Protein AF-A0A3M9ZLR9-F1 (afdb_monomer_lite)

Sequence (100 aa):
MGPSVVAGRRGIVCETRGREVCLDPPGRVGARLAFVSHAHADHLPASGTSAVSSEETRALAGARDVAIHGADGGGLEMVDAGHILGSRGLLFDDIFYTGD

Structure (mmCIF, N/CA/C/O backbone):
data_AF-A0A3M9ZLR9-F1
#
_entry.id   AF-A0A3M9ZLR9-F1
#
loop_
_atom_site.group_PDB
_atom_site.id
_atom_site.type_symbol
_atom_site.label_atom_id
_atom_site.label_alt_id
_atom_site.label_comp_id
_atom_site.label_asym_id
_atom_site.label_entity_id
_atom_site.label_seq_id
_atom_site.pdbx_PDB_ins_code
_atom_site.Cartn_x
_atom_site.Cartn_y
_atom_site.Cartn_z
_atom_site.occupancy
_atom_site.B_iso_or_equiv
_atom_site.auth_seq_id
_atom_site.auth_comp_id
_atom_site.auth_asym_id
_atom_site.auth_atom_id
_atom_site.pdbx_P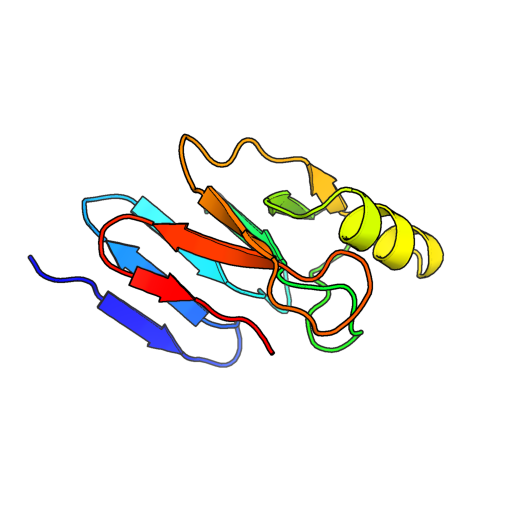DB_model_num
ATOM 1 N N . MET A 1 1 ? -13.283 4.342 21.793 1.00 62.69 1 MET A N 1
ATOM 2 C CA . MET A 1 1 ? -13.258 5.326 20.689 1.00 62.69 1 MET A CA 1
ATOM 3 C C . MET A 1 1 ? -13.503 4.569 19.399 1.00 62.69 1 MET A C 1
ATOM 5 O O . MET A 1 1 ? -12.980 3.468 19.280 1.00 62.69 1 MET A O 1
ATOM 9 N N . GLY A 1 2 ? -14.344 5.099 18.509 1.00 75.44 2 GLY A N 1
ATOM 10 C CA . GLY A 1 2 ? -14.515 4.540 17.164 1.00 75.44 2 GLY A CA 1
ATOM 11 C C . GLY A 1 2 ? -13.325 4.885 16.261 1.00 75.44 2 GLY A C 1
ATOM 12 O O . GLY A 1 2 ? -12.468 5.667 16.680 1.00 75.44 2 GLY A O 1
ATOM 13 N N . PRO A 1 3 ? -13.260 4.309 15.053 1.00 84.06 3 PRO A N 1
ATOM 14 C CA . PRO A 1 3 ? -12.212 4.636 14.099 1.00 84.06 3 PRO A CA 1
ATOM 15 C C . PRO A 1 3 ? -12.300 6.098 13.650 1.00 84.06 3 PRO A C 1
ATOM 17 O O . PRO A 1 3 ? -13.391 6.664 13.554 1.00 84.06 3 PRO A O 1
ATOM 20 N N . SER A 1 4 ? -11.147 6.702 13.367 1.00 87.94 4 SER A N 1
ATOM 21 C CA . SER A 1 4 ? -11.052 8.025 12.754 1.00 87.94 4 SER A CA 1
ATOM 22 C C . SER A 1 4 ? -10.410 7.908 11.374 1.00 87.94 4 SER A C 1
ATOM 24 O O . SER A 1 4 ? -9.413 7.209 11.200 1.00 87.94 4 SER A O 1
ATOM 26 N N . VAL A 1 5 ? -11.011 8.559 10.378 1.00 87.44 5 VAL A N 1
ATOM 27 C CA . VAL A 1 5 ? -10.530 8.549 8.993 1.00 87.44 5 VAL A CA 1
ATOM 28 C C . VAL A 1 5 ? -10.364 9.988 8.536 1.00 87.44 5 VAL A C 1
ATOM 30 O O . VAL A 1 5 ? -11.311 10.774 8.584 1.00 87.44 5 VAL A O 1
ATOM 33 N N . VAL A 1 6 ? -9.161 10.330 8.084 1.00 86.62 6 VAL A N 1
ATOM 34 C CA . VAL A 1 6 ? -8.840 11.647 7.532 1.00 86.62 6 VAL A CA 1
ATOM 35 C C . VAL A 1 6 ? -8.349 11.464 6.103 1.00 86.62 6 VAL A C 1
ATOM 37 O O . VAL A 1 6 ? -7.278 10.908 5.869 1.00 86.62 6 VAL A O 1
ATOM 40 N N . ALA A 1 7 ? -9.130 11.956 5.143 1.00 81.12 7 ALA A N 1
ATOM 41 C CA . ALA A 1 7 ? -8.730 12.045 3.745 1.00 81.12 7 ALA A CA 1
ATOM 42 C C . ALA A 1 7 ? -8.174 13.445 3.450 1.00 81.12 7 ALA A C 1
ATOM 44 O O . ALA A 1 7 ? -8.767 14.459 3.826 1.00 81.12 7 ALA A O 1
ATOM 45 N N . GLY A 1 8 ? -7.033 13.520 2.769 1.00 68.69 8 GLY A N 1
ATOM 46 C CA . GLY A 1 8 ? -6.443 14.793 2.370 1.00 68.69 8 GLY A CA 1
ATOM 47 C C . GLY A 1 8 ? -5.415 14.636 1.258 1.00 68.69 8 GLY A C 1
ATOM 48 O O . GLY A 1 8 ? -5.219 13.561 0.708 1.00 68.69 8 GLY A O 1
ATOM 49 N N . ARG A 1 9 ? -4.680 15.711 0.951 1.00 62.03 9 ARG A N 1
ATOM 50 C CA . ARG A 1 9 ? -3.650 15.708 -0.113 1.00 62.03 9 ARG A CA 1
ATOM 51 C C . ARG A 1 9 ? -2.478 14.739 0.126 1.00 62.03 9 ARG A C 1
ATOM 53 O O . ARG A 1 9 ? -1.577 14.676 -0.697 1.00 62.03 9 ARG A O 1
ATOM 60 N N . ARG A 1 10 ? -2.444 14.052 1.273 1.00 60.53 10 ARG A N 1
ATOM 61 C CA . ARG A 1 10 ? -1.406 13.085 1.664 1.00 60.53 10 ARG A CA 1
ATOM 62 C C . ARG A 1 10 ? -1.940 11.646 1.704 1.00 60.53 10 ARG A C 1
ATOM 64 O O . ARG A 1 10 ? -1.354 10.825 2.401 1.00 60.53 10 ARG A O 1
ATOM 71 N N . GLY A 1 11 ? -3.029 11.362 0.988 1.00 76.94 11 GLY A N 1
ATOM 72 C CA . GLY A 1 11 ? -3.705 10.064 1.004 1.00 76.94 11 GLY A CA 1
ATOM 73 C C . GLY A 1 11 ? -4.762 9.975 2.105 1.00 76.94 11 GLY A C 1
ATOM 74 O O . GLY A 1 11 ? -5.243 11.001 2.610 1.00 76.94 11 GLY A O 1
ATOM 75 N N . ILE A 1 12 ? -5.121 8.745 2.469 1.00 89.81 12 ILE A N 1
ATOM 76 C CA . ILE A 1 12 ? -6.079 8.453 3.539 1.00 89.81 12 ILE A CA 1
ATOM 77 C C . ILE A 1 12 ? -5.297 7.958 4.756 1.00 89.81 12 ILE A C 1
ATOM 79 O O . ILE A 1 12 ? -4.513 7.016 4.666 1.00 89.81 12 ILE A O 1
ATOM 83 N N . VAL A 1 13 ? -5.505 8.589 5.909 1.00 91.12 13 VAL A N 1
ATOM 84 C CA . VAL A 1 13 ? -4.977 8.102 7.189 1.00 91.12 13 VAL A CA 1
ATOM 85 C C . VAL A 1 13 ? -6.135 7.563 8.007 1.00 91.12 13 VAL A C 1
ATOM 87 O O . VAL A 1 13 ? -7.122 8.267 8.230 1.00 91.12 13 VAL A O 1
ATOM 90 N N . CYS A 1 14 ? -6.006 6.315 8.441 1.00 90.62 14 CYS A N 1
ATOM 91 C CA . CYS A 1 14 ? -6.981 5.653 9.287 1.00 90.62 14 CYS A CA 1
ATOM 92 C C . CYS A 1 14 ? -6.360 5.331 10.645 1.00 90.62 14 CYS A C 1
ATOM 94 O O . CYS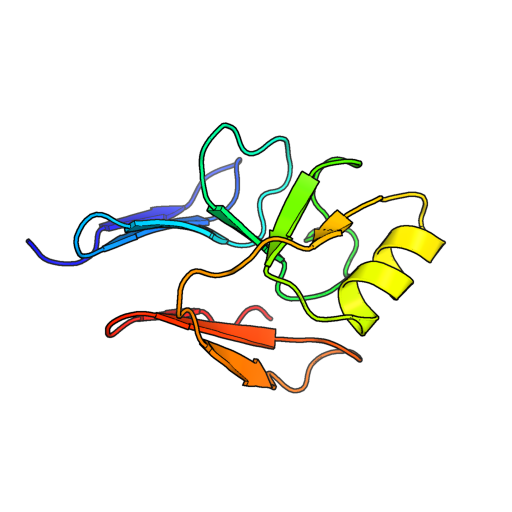 A 1 14 ? -5.324 4.670 10.717 1.00 90.62 14 CYS A O 1
ATOM 96 N N . GLU A 1 15 ? -7.020 5.762 11.717 1.00 90.00 15 GLU A N 1
ATOM 97 C CA . GLU A 1 15 ? -6.649 5.439 13.091 1.00 90.00 15 GLU A CA 1
ATOM 98 C C . GLU A 1 15 ? -7.743 4.595 13.752 1.00 90.00 15 GLU A C 1
ATOM 100 O O . GLU A 1 15 ? -8.911 4.987 13.795 1.00 90.00 15 GLU A O 1
ATOM 105 N N . THR A 1 16 ? -7.378 3.430 14.283 1.00 87.94 16 THR A N 1
ATOM 106 C CA . THR A 1 16 ? -8.296 2.524 14.987 1.00 87.94 16 THR A CA 1
ATOM 107 C C . THR A 1 16 ? -7.555 1.725 16.045 1.00 87.94 16 THR A C 1
ATOM 109 O O . THR A 1 16 ? -6.450 1.252 15.807 1.00 87.94 16 THR A O 1
ATOM 112 N N . ARG A 1 17 ? -8.146 1.596 17.242 1.00 85.50 17 ARG A N 1
ATOM 113 C CA . ARG A 1 17 ? -7.623 0.780 18.361 1.00 85.50 17 ARG A CA 1
ATOM 114 C C . ARG A 1 17 ? -6.109 0.956 18.625 1.00 85.50 17 ARG A C 1
ATOM 116 O O . ARG A 1 17 ? -5.423 0.004 18.984 1.00 85.50 17 ARG A O 1
ATOM 123 N N . GLY A 1 18 ? -5.596 2.181 18.468 1.00 83.06 18 GLY A N 1
ATOM 124 C CA . GLY A 1 18 ? -4.180 2.526 18.673 1.00 83.06 18 GLY A CA 1
ATOM 125 C C . GLY A 1 18 ? -3.247 2.217 17.494 1.00 83.06 18 GLY A C 1
ATOM 126 O O . GLY A 1 18 ? -2.032 2.326 17.640 1.00 83.06 18 GLY A O 1
ATOM 127 N N . ARG A 1 19 ? -3.790 1.831 16.336 1.00 85.88 19 ARG A N 1
ATOM 128 C CA . ARG A 1 19 ? -3.070 1.629 15.073 1.00 85.88 19 ARG A CA 1
ATOM 129 C C . ARG A 1 19 ? -3.339 2.802 14.145 1.00 85.88 19 ARG A C 1
ATOM 131 O O . ARG A 1 19 ? -4.490 3.194 13.984 1.00 85.88 19 ARG A O 1
ATOM 138 N N . GLU A 1 20 ? -2.291 3.312 13.512 1.00 89.06 20 GLU A N 1
ATOM 139 C CA . GLU A 1 20 ? -2.367 4.362 12.494 1.00 89.06 20 GLU A CA 1
ATOM 140 C C . GLU A 1 20 ? -1.806 3.804 11.179 1.00 89.06 20 GLU A C 1
ATOM 142 O O . GLU A 1 20 ? -0.631 3.429 11.109 1.00 89.06 20 GLU A O 1
ATOM 147 N N . VAL A 1 21 ? -2.654 3.725 10.151 1.00 91.06 21 VAL A N 1
ATOM 148 C CA . VAL A 1 21 ? -2.307 3.193 8.825 1.00 91.06 21 VAL A CA 1
ATOM 149 C C . VAL A 1 21 ? -2.498 4.283 7.773 1.00 91.06 21 VAL A C 1
ATOM 151 O O . VAL A 1 21 ? -3.558 4.907 7.691 1.00 91.06 21 VAL A O 1
ATOM 154 N N . CYS A 1 22 ? -1.470 4.511 6.959 1.00 92.50 22 CYS A N 1
ATOM 155 C CA . CYS A 1 22 ? -1.535 5.356 5.771 1.00 92.50 22 CYS A CA 1
ATOM 156 C C . CYS A 1 22 ? -1.870 4.498 4.550 1.00 92.50 22 CYS A C 1
ATOM 158 O O . CYS A 1 22 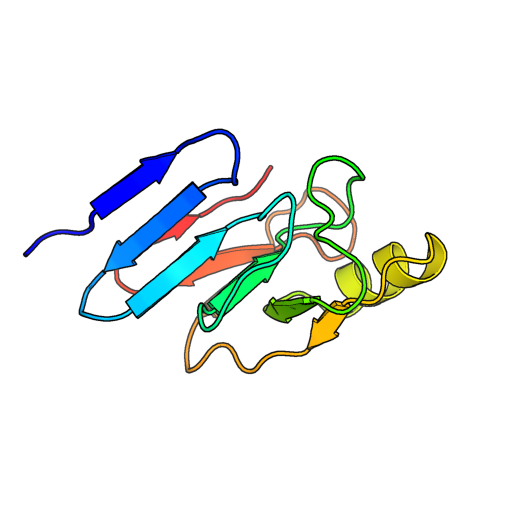? -1.063 3.660 4.154 1.00 92.50 22 CYS A O 1
ATOM 160 N N . LEU A 1 23 ? -3.042 4.724 3.967 1.00 92.56 23 LEU A N 1
ATOM 161 C CA . LEU A 1 23 ? -3.576 4.004 2.815 1.00 92.56 23 LEU A CA 1
ATOM 162 C C . LEU A 1 23 ? -3.278 4.818 1.546 1.00 92.56 23 LEU A C 1
ATOM 164 O O . LEU A 1 23 ? -3.664 5.990 1.468 1.00 92.56 23 LEU A O 1
ATOM 168 N N . ASP A 1 24 ? -2.551 4.208 0.608 1.00 91.62 24 ASP A N 1
ATOM 169 C CA . ASP A 1 24 ? -2.065 4.799 -0.649 1.00 91.62 24 ASP A CA 1
ATOM 170 C C . ASP A 1 24 ? -1.461 6.206 -0.484 1.00 91.62 24 ASP A C 1
ATOM 172 O O . ASP A 1 24 ? -1.949 7.204 -1.024 1.00 91.62 24 ASP A O 1
ATOM 176 N N . PRO A 1 25 ? -0.394 6.331 0.326 1.00 87.75 25 PRO A N 1
ATOM 177 C CA . PRO A 1 25 ? 0.223 7.617 0.589 1.00 87.75 25 PRO A CA 1
ATOM 178 C C . PRO A 1 25 ? 0.984 8.110 -0.656 1.00 87.75 25 PRO A C 1
ATOM 180 O O . PRO A 1 25 ? 1.941 7.462 -1.077 1.00 87.75 25 PRO A O 1
ATOM 183 N N . PRO A 1 26 ? 0.701 9.319 -1.177 1.00 77.88 26 PRO A N 1
ATOM 184 C CA . PRO A 1 26 ? 1.362 9.880 -2.359 1.00 77.88 26 PRO A CA 1
ATOM 185 C C . PRO A 1 26 ? 2.794 10.378 -2.072 1.00 77.88 26 PRO A C 1
ATOM 187 O O . PRO A 1 26 ? 3.386 11.112 -2.860 1.00 77.88 26 PRO A O 1
ATOM 190 N N . GLY A 1 27 ? 3.354 10.080 -0.895 1.00 76.50 27 GLY A N 1
ATOM 191 C CA . GLY A 1 27 ? 4.622 10.643 -0.445 1.00 76.50 27 GLY A CA 1
ATOM 192 C C . GLY A 1 27 ? 5.196 9.946 0.783 1.00 76.50 27 GLY A C 1
ATOM 193 O O . GLY A 1 27 ? 4.719 8.899 1.209 1.00 76.50 27 GLY A O 1
ATOM 194 N N . ARG A 1 28 ? 6.253 10.537 1.356 1.00 71.38 28 ARG A N 1
ATOM 195 C CA . ARG A 1 28 ? 6.966 9.956 2.500 1.00 71.38 28 ARG A CA 1
ATOM 196 C C . ARG A 1 28 ? 6.044 9.797 3.702 1.00 71.38 28 ARG A C 1
ATOM 198 O O . ARG A 1 28 ? 5.562 10.775 4.276 1.00 71.38 28 ARG A O 1
ATOM 205 N N . VAL A 1 29 ? 5.897 8.551 4.113 1.00 73.50 29 VAL A N 1
ATOM 206 C CA . VAL A 1 29 ? 5.260 8.166 5.361 1.00 73.50 29 VAL A CA 1
ATOM 207 C C . VAL A 1 29 ? 6.351 8.154 6.426 1.00 73.50 29 VAL A C 1
ATOM 209 O O . VAL A 1 29 ? 7.425 7.610 6.194 1.00 73.50 29 VAL A O 1
ATOM 212 N N . GLY A 1 30 ? 6.137 8.857 7.541 1.00 74.19 30 GLY A N 1
ATOM 213 C CA . GLY A 1 30 ? 7.095 8.901 8.653 1.00 74.19 30 GLY A CA 1
ATOM 214 C C . GLY A 1 30 ? 7.171 7.558 9.387 1.00 74.19 30 GLY A C 1
ATOM 215 O O . GLY A 1 30 ? 7.256 6.505 8.778 1.00 74.19 30 GLY A O 1
ATOM 216 N N . ALA A 1 31 ? 7.062 7.568 10.714 1.00 67.44 31 ALA A N 1
ATOM 217 C CA . ALA A 1 31 ? 7.023 6.335 11.511 1.00 67.44 31 ALA A CA 1
ATOM 218 C C . ALA A 1 31 ? 5.685 5.558 11.425 1.00 67.44 31 ALA A C 1
ATOM 220 O O . ALA A 1 31 ? 5.423 4.706 12.268 1.00 67.44 31 ALA A O 1
ATOM 221 N N . ARG A 1 32 ? 4.815 5.875 10.455 1.00 81.50 32 ARG A N 1
ATOM 222 C CA . ARG A 1 32 ? 3.491 5.247 10.314 1.00 81.50 32 ARG A CA 1
ATOM 223 C C . ARG A 1 32 ? 3.576 4.042 9.391 1.00 81.50 32 ARG A C 1
ATOM 225 O O . ARG A 1 32 ? 4.389 4.028 8.468 1.00 81.50 32 ARG A O 1
ATOM 232 N N . LEU A 1 33 ? 2.692 3.074 9.603 1.00 89.00 33 LEU A N 1
ATOM 233 C CA . LEU A 1 33 ? 2.575 1.925 8.718 1.00 89.00 33 LEU A CA 1
ATOM 234 C C . LEU A 1 33 ? 1.921 2.357 7.404 1.00 89.00 33 LEU A C 1
ATOM 236 O O . LEU A 1 33 ? 0.817 2.898 7.406 1.00 89.00 33 LEU A O 1
ATOM 240 N N . ALA A 1 34 ? 2.609 2.137 6.289 1.00 92.75 34 ALA A N 1
ATOM 241 C CA . ALA A 1 34 ? 2.083 2.411 4.960 1.00 92.75 34 ALA A CA 1
ATOM 242 C C . ALA A 1 34 ? 1.479 1.143 4.354 1.00 92.75 34 ALA A C 1
ATOM 244 O O . ALA A 1 34 ? 2.032 0.053 4.510 1.00 92.75 34 ALA A O 1
ATOM 245 N N . PHE A 1 35 ? 0.389 1.302 3.617 1.00 94.56 35 PHE A N 1
ATOM 246 C CA . PHE A 1 35 ? -0.191 0.278 2.765 1.00 94.56 35 PHE A CA 1
ATOM 247 C C . PHE A 1 35 ? -0.305 0.818 1.341 1.00 94.56 35 PHE A C 1
ATOM 249 O O . PHE A 1 35 ? -0.751 1.950 1.158 1.00 94.56 35 PHE A O 1
ATOM 256 N N . VAL A 1 36 ? 0.113 0.012 0.364 1.00 94.62 36 VAL A N 1
ATOM 257 C CA . VAL A 1 36 ? -0.043 0.305 -1.066 1.00 94.62 36 VAL A CA 1
ATOM 258 C C . VAL A 1 36 ? -0.925 -0.777 -1.671 1.00 94.62 36 VAL A C 1
ATOM 260 O O . VAL A 1 36 ? -0.519 -1.943 -1.737 1.00 94.62 36 VAL A O 1
ATOM 263 N N . SER A 1 37 ? -2.121 -0.386 -2.100 1.00 94.56 37 SER A N 1
ATOM 264 C CA . SER A 1 37 ? -3.144 -1.287 -2.624 1.00 94.56 37 SER A CA 1
ATOM 265 C C . SER A 1 37 ? -2.723 -1.905 -3.957 1.00 94.56 37 SER A C 1
ATOM 267 O O . SER A 1 37 ? -2.807 -3.122 -4.131 1.00 94.56 37 SER A O 1
ATOM 269 N N . HIS A 1 38 ? -2.204 -1.093 -4.883 1.00 93.88 38 HIS A N 1
ATOM 270 C CA . HIS A 1 38 ? -1.814 -1.528 -6.221 1.00 93.88 38 HIS A CA 1
ATOM 271 C C . HIS A 1 38 ? -0.804 -0.574 -6.891 1.00 93.88 38 HIS A C 1
ATOM 273 O O . HIS A 1 38 ? -0.487 0.500 -6.390 1.00 93.88 38 HIS A O 1
ATOM 279 N N . ALA A 1 39 ? -0.253 -0.992 -8.034 1.00 90.81 39 ALA A N 1
ATOM 280 C CA . ALA A 1 39 ? 0.846 -0.316 -8.734 1.00 90.81 39 ALA A CA 1
ATOM 281 C C . ALA A 1 39 ? 0.417 0.669 -9.847 1.00 90.81 39 ALA A C 1
ATOM 283 O O . ALA A 1 39 ? 1.099 0.771 -10.875 1.00 90.81 39 ALA A O 1
ATOM 284 N N . HIS A 1 40 ? -0.689 1.399 -9.676 1.00 87.44 40 HIS A N 1
ATOM 285 C CA . HIS A 1 40 ? -0.974 2.562 -10.524 1.00 87.44 40 HIS A CA 1
ATOM 286 C C . HIS A 1 40 ? -0.158 3.783 -10.093 1.00 87.44 40 HIS A C 1
ATOM 288 O O . HIS A 1 40 ? 0.160 3.952 -8.920 1.00 87.44 40 HIS A O 1
ATOM 294 N N . ALA A 1 41 ? 0.225 4.628 -11.057 1.00 79.06 41 ALA A N 1
ATOM 295 C CA . ALA A 1 41 ? 1.185 5.714 -10.835 1.00 79.06 41 ALA A CA 1
ATOM 296 C C . ALA A 1 41 ? 0.705 6.765 -9.819 1.00 79.06 41 ALA A C 1
ATOM 298 O O . ALA A 1 41 ? 1.525 7.380 -9.145 1.00 79.06 41 ALA A O 1
ATOM 299 N N . ASP A 1 42 ? -0.604 6.953 -9.701 1.00 76.88 42 ASP A N 1
ATOM 300 C CA . ASP A 1 42 ? -1.274 7.828 -8.741 1.00 76.88 42 ASP A CA 1
ATOM 301 C C . ASP A 1 42 ? -1.389 7.234 -7.327 1.00 76.88 42 ASP A C 1
ATOM 303 O O . ASP A 1 42 ? -1.596 7.989 -6.378 1.00 76.88 42 ASP A O 1
ATOM 307 N N . HIS A 1 43 ? -1.146 5.928 -7.169 1.00 77.69 43 HIS A N 1
ATOM 308 C CA . HIS A 1 43 ? -1.103 5.227 -5.877 1.00 77.69 43 HIS A CA 1
ATOM 309 C C . HIS A 1 43 ? 0.327 4.901 -5.415 1.00 77.69 43 HIS A C 1
ATOM 311 O O . HIS A 1 43 ? 0.537 4.481 -4.275 1.00 77.69 43 HIS A O 1
ATOM 317 N N . LEU A 1 44 ? 1.337 5.092 -6.275 1.00 84.44 44 LEU A N 1
ATOM 318 C CA . LEU A 1 44 ? 2.722 4.800 -5.917 1.00 84.44 44 LEU A CA 1
ATOM 319 C C . LEU A 1 44 ? 3.263 5.809 -4.887 1.00 84.44 44 LEU A C 1
ATOM 321 O O . LEU A 1 44 ? 3.154 7.023 -5.081 1.00 84.44 44 LEU A O 1
ATOM 325 N N . PRO A 1 45 ? 3.916 5.329 -3.813 1.00 87.75 45 PRO A N 1
ATOM 326 C CA . PRO A 1 45 ? 4.507 6.200 -2.812 1.00 87.75 45 PRO A CA 1
ATOM 327 C C . PRO A 1 45 ? 5.843 6.780 -3.294 1.00 87.75 45 PRO A C 1
ATOM 329 O O . PRO A 1 45 ? 6.365 6.457 -4.363 1.00 87.75 45 PRO A O 1
ATOM 332 N N . ALA A 1 46 ? 6.467 7.600 -2.448 1.00 88.94 46 ALA A N 1
ATOM 333 C CA . ALA A 1 46 ? 7.855 7.996 -2.664 1.00 88.94 46 ALA A CA 1
ATOM 334 C C . ALA A 1 46 ? 8.779 6.760 -2.690 1.00 88.94 46 ALA A C 1
ATOM 336 O O . ALA A 1 46 ? 8.665 5.877 -1.838 1.00 88.94 46 ALA A O 1
ATOM 337 N N . SER A 1 47 ? 9.734 6.726 -3.623 1.00 91.31 47 SER A N 1
ATOM 338 C CA . SER A 1 47 ? 10.722 5.642 -3.709 1.00 91.31 47 SER A CA 1
ATOM 339 C C . SER A 1 47 ? 11.507 5.493 -2.394 1.00 91.31 47 SER A C 1
ATOM 341 O O . SER A 1 47 ? 11.900 6.486 -1.769 1.00 91.31 47 SER A O 1
ATOM 343 N N . GLY A 1 48 ? 11.702 4.249 -1.957 1.00 90.00 48 GLY A N 1
ATOM 344 C CA . GLY A 1 48 ? 12.283 3.877 -0.665 1.00 90.00 48 GLY A CA 1
ATOM 345 C C . GLY A 1 48 ? 11.280 3.816 0.494 1.00 90.00 48 GLY A C 1
ATOM 346 O O . GLY A 1 48 ? 11.696 3.760 1.651 1.00 90.00 48 GLY A O 1
ATOM 347 N N . THR A 1 49 ? 9.971 3.862 0.226 1.00 91.19 49 THR A N 1
ATOM 348 C CA . THR A 1 49 ? 8.943 3.731 1.274 1.00 91.19 49 THR A CA 1
ATOM 349 C C . THR A 1 49 ? 8.833 2.280 1.735 1.00 91.19 49 THR A C 1
ATOM 351 O O . THR A 1 49 ? 8.729 1.371 0.913 1.00 91.19 49 THR A O 1
ATOM 354 N N . SER A 1 50 ? 8.819 2.063 3.050 1.00 92.50 50 SER A N 1
ATOM 355 C CA . SER A 1 50 ? 8.464 0.769 3.638 1.00 92.50 50 SER A CA 1
ATOM 356 C C . SER A 1 50 ? 6.948 0.643 3.739 1.00 92.50 50 SER A C 1
ATOM 358 O O . SER A 1 50 ? 6.323 1.439 4.439 1.00 92.50 50 SER A O 1
ATOM 360 N N . ALA A 1 51 ? 6.359 -0.334 3.053 1.00 93.88 51 ALA A N 1
ATOM 361 C CA . ALA A 1 51 ? 4.914 -0.519 3.000 1.00 93.88 51 ALA A CA 1
ATOM 362 C C . ALA A 1 51 ? 4.497 -1.992 2.960 1.00 93.88 51 ALA A C 1
ATOM 364 O O . ALA A 1 51 ? 5.178 -2.855 2.397 1.00 93.88 51 ALA A O 1
ATOM 365 N N . VAL A 1 52 ? 3.321 -2.253 3.521 1.00 95.25 52 VAL A N 1
ATOM 366 C CA . VAL A 1 52 ? 2.566 -3.485 3.311 1.00 95.25 52 VAL A CA 1
ATOM 367 C C . VAL A 1 52 ? 1.996 -3.436 1.897 1.00 95.25 52 VAL A C 1
ATOM 369 O O . VAL A 1 52 ? 1.351 -2.464 1.510 1.00 95.25 52 VAL A O 1
ATOM 372 N N . SER A 1 53 ? 2.295 -4.453 1.100 1.00 95.31 53 SER A N 1
ATOM 373 C CA . SER A 1 53 ? 1.848 -4.575 -0.289 1.00 95.31 53 SER A CA 1
ATOM 374 C C . SER A 1 53 ? 2.077 -6.005 -0.774 1.00 95.31 53 SER A C 1
ATOM 376 O O . SER A 1 53 ? 2.838 -6.770 -0.168 1.00 95.31 53 SER A O 1
ATOM 378 N N . SER A 1 54 ? 1.442 -6.369 -1.885 1.00 96.12 54 SER A N 1
ATOM 379 C CA . SER A 1 54 ? 1.721 -7.635 -2.561 1.00 96.12 54 SER A CA 1
ATOM 380 C C . SER A 1 54 ? 3.137 -7.669 -3.155 1.00 96.12 54 SER A C 1
ATOM 382 O O . SER A 1 54 ? 3.831 -6.653 -3.263 1.00 96.12 54 SER A O 1
ATOM 384 N N . GLU A 1 55 ? 3.621 -8.858 -3.508 1.00 95.81 55 GLU A N 1
ATOM 385 C CA . GLU A 1 55 ? 4.899 -8.993 -4.217 1.00 95.81 55 GLU A CA 1
ATOM 386 C C . GLU A 1 55 ? 4.821 -8.389 -5.620 1.00 95.81 55 GLU A C 1
ATOM 388 O O . GLU A 1 55 ? 5.733 -7.681 -6.048 1.00 95.81 55 GLU A O 1
ATOM 393 N N . GLU A 1 56 ? 3.696 -8.586 -6.298 1.00 96.38 56 GLU A N 1
ATOM 394 C CA . GLU A 1 56 ? 3.470 -8.117 -7.655 1.00 96.38 56 GLU A CA 1
ATOM 395 C C . GLU A 1 56 ? 3.387 -6.588 -7.711 1.00 96.38 56 GLU A C 1
ATOM 397 O O . GLU A 1 56 ? 4.010 -5.983 -8.583 1.00 96.38 56 GLU A O 1
ATOM 402 N N . THR A 1 57 ? 2.728 -5.942 -6.739 1.00 96.06 57 THR A N 1
ATOM 403 C CA . THR A 1 57 ? 2.721 -4.473 -6.620 1.00 96.06 57 THR A CA 1
ATOM 404 C C . THR A 1 57 ? 4.142 -3.931 -6.455 1.00 96.06 57 THR A C 1
ATOM 406 O O . THR A 1 57 ? 4.516 -2.972 -7.132 1.00 96.06 57 THR A O 1
ATOM 409 N N . ARG A 1 58 ? 4.978 -4.572 -5.625 1.00 96.19 58 ARG A N 1
ATOM 410 C CA . ARG A 1 58 ? 6.386 -4.173 -5.438 1.00 96.19 58 ARG A CA 1
ATOM 411 C C . ARG A 1 58 ? 7.218 -4.372 -6.702 1.00 96.19 58 ARG A C 1
ATOM 413 O O . ARG A 1 58 ? 8.008 -3.498 -7.050 1.00 96.19 58 ARG A O 1
ATOM 420 N N . ALA A 1 59 ? 7.025 -5.484 -7.408 1.00 96.00 59 ALA A N 1
ATOM 421 C CA . ALA A 1 59 ? 7.721 -5.762 -8.661 1.00 96.00 59 ALA A CA 1
ATOM 422 C C . ALA A 1 59 ? 7.337 -4.759 -9.765 1.00 96.00 59 ALA A C 1
ATOM 424 O O . ALA A 1 59 ? 8.208 -4.212 -10.443 1.00 96.00 59 ALA A O 1
ATOM 425 N N . LEU A 1 60 ? 6.042 -4.460 -9.908 1.00 95.12 60 LEU A N 1
ATOM 426 C CA . LEU A 1 60 ? 5.526 -3.494 -10.882 1.00 95.12 60 LEU A CA 1
ATOM 427 C C . LEU A 1 60 ? 5.937 -2.049 -10.564 1.00 95.12 60 LEU A C 1
ATOM 429 O O . LEU A 1 60 ? 6.168 -1.270 -11.494 1.00 95.12 60 LEU A O 1
ATOM 433 N N . ALA A 1 61 ? 6.038 -1.688 -9.282 1.00 94.44 61 ALA A N 1
ATOM 434 C CA . ALA A 1 61 ? 6.596 -0.409 -8.844 1.00 94.44 61 ALA A CA 1
ATOM 435 C C . ALA A 1 61 ? 8.101 -0.321 -9.154 1.00 94.44 61 ALA A C 1
ATOM 437 O O . ALA A 1 61 ? 8.562 0.677 -9.708 1.00 94.44 61 ALA A O 1
ATOM 438 N N . GLY A 1 62 ? 8.852 -1.397 -8.889 1.00 95.56 62 GLY A N 1
ATOM 439 C CA . GLY A 1 62 ? 10.283 -1.484 -9.186 1.00 95.56 62 GLY A CA 1
ATOM 440 C C . GLY A 1 62 ? 10.596 -1.351 -10.677 1.00 95.56 62 GLY A C 1
ATOM 441 O O . GLY A 1 62 ? 11.554 -0.677 -11.041 1.00 95.56 62 GLY A O 1
ATOM 442 N N . ALA A 1 63 ? 9.740 -1.890 -11.551 1.00 94.75 63 ALA A N 1
ATOM 443 C CA . ALA A 1 63 ? 9.834 -1.694 -13.001 1.00 94.75 63 ALA A CA 1
ATOM 444 C C . ALA A 1 63 ? 9.637 -0.227 -13.453 1.00 94.75 63 ALA A C 1
ATOM 446 O O . ALA A 1 63 ? 9.876 0.089 -14.616 1.00 94.75 63 ALA A O 1
ATOM 447 N N . ARG A 1 64 ? 9.190 0.658 -12.550 1.00 92.19 64 ARG A N 1
ATOM 448 C CA . ARG A 1 64 ? 9.016 2.108 -12.748 1.00 92.19 64 ARG A CA 1
ATOM 449 C C . ARG A 1 64 ? 10.005 2.935 -11.915 1.00 92.19 64 ARG A C 1
ATOM 451 O O . ARG A 1 64 ? 9.735 4.100 -11.637 1.00 92.19 64 ARG A O 1
ATOM 458 N N . ASP A 1 65 ? 11.097 2.323 -11.456 1.00 93.81 65 ASP A N 1
ATOM 459 C CA . ASP A 1 65 ? 12.115 2.944 -10.596 1.00 93.81 65 ASP A CA 1
ATOM 460 C C . ASP A 1 65 ? 11.590 3.427 -9.222 1.00 93.81 65 ASP A C 1
ATOM 462 O O . ASP A 1 65 ? 12.221 4.235 -8.529 1.00 93.81 65 ASP A O 1
ATOM 466 N N . VAL A 1 66 ? 10.446 2.892 -8.775 1.00 93.31 66 VAL A N 1
ATOM 467 C CA . VAL A 1 66 ? 9.885 3.139 -7.440 1.00 93.31 66 VAL A CA 1
ATOM 468 C C . VAL A 1 66 ? 10.151 1.930 -6.548 1.00 93.31 66 VAL A C 1
ATOM 470 O O . VAL A 1 66 ? 9.505 0.890 -6.657 1.00 93.31 66 VAL A O 1
ATOM 473 N N . ALA A 1 67 ? 11.103 2.067 -5.626 1.00 93.75 67 ALA A N 1
ATOM 474 C CA . ALA A 1 67 ? 11.399 1.030 -4.650 1.00 93.75 67 ALA A CA 1
ATOM 475 C C . ALA A 1 67 ? 10.369 1.056 -3.511 1.00 93.75 67 ALA A C 1
ATOM 477 O O . ALA A 1 67 ? 10.232 2.064 -2.817 1.00 93.75 67 ALA A O 1
ATOM 478 N N . ILE A 1 68 ? 9.689 -0.067 -3.287 1.00 93.69 68 ILE A N 1
ATOM 479 C CA . ILE A 1 68 ? 8.846 -0.293 -2.110 1.00 93.69 68 ILE A CA 1
ATOM 480 C C . ILE A 1 68 ? 9.503 -1.394 -1.276 1.00 93.69 68 ILE A C 1
ATOM 482 O O . ILE A 1 68 ? 9.655 -2.531 -1.730 1.00 93.69 68 ILE A O 1
ATOM 486 N N . HIS A 1 69 ? 9.905 -1.065 -0.051 1.00 92.50 69 HIS A N 1
ATOM 487 C CA . HIS A 1 69 ? 10.437 -2.045 0.890 1.00 92.50 69 HIS A CA 1
ATOM 488 C C . HIS A 1 69 ? 9.270 -2.757 1.577 1.00 92.50 69 HIS A C 1
ATOM 490 O O . HIS A 1 69 ? 8.367 -2.108 2.096 1.00 92.50 69 HIS A O 1
ATOM 496 N N . GLY A 1 70 ? 9.263 -4.090 1.576 1.00 90.81 70 GLY A N 1
ATOM 497 C CA . GLY A 1 70 ? 8.207 -4.842 2.255 1.00 90.81 70 GLY A CA 1
ATOM 498 C C . GLY A 1 70 ? 8.224 -4.559 3.757 1.00 90.81 70 GLY A C 1
ATOM 499 O O . GLY A 1 70 ? 9.265 -4.714 4.395 1.00 90.81 70 GLY A O 1
ATOM 500 N N . ALA A 1 71 ? 7.086 -4.144 4.306 1.00 90.31 71 ALA A N 1
ATOM 501 C CA . ALA A 1 71 ? 6.881 -4.007 5.744 1.00 90.31 71 ALA A CA 1
ATOM 502 C C . ALA A 1 71 ? 6.021 -5.160 6.275 1.00 90.31 71 ALA A C 1
ATOM 504 O O . ALA A 1 71 ? 5.127 -5.647 5.581 1.00 90.31 71 ALA A O 1
ATOM 505 N N . ASP A 1 72 ? 6.277 -5.571 7.516 1.00 87.19 72 ASP A N 1
ATOM 506 C CA . ASP A 1 72 ? 5.359 -6.442 8.246 1.00 87.19 72 ASP A CA 1
ATOM 507 C C . ASP A 1 72 ? 4.101 -5.643 8.611 1.00 87.19 72 ASP A C 1
ATOM 509 O O . ASP A 1 72 ? 4.186 -4.549 9.174 1.00 87.19 72 ASP A O 1
ATOM 513 N N . GLY A 1 73 ? 2.934 -6.183 8.265 1.00 82.00 73 GLY A N 1
ATOM 514 C CA . GLY A 1 73 ? 1.651 -5.569 8.573 1.00 82.00 73 GLY A CA 1
ATOM 515 C C . GLY A 1 73 ? 1.240 -5.695 10.037 1.00 82.00 73 GLY A C 1
ATOM 516 O O . GLY A 1 73 ? 0.304 -5.024 10.442 1.00 82.00 73 GLY A O 1
ATOM 517 N N . GLY A 1 74 ? 1.888 -6.527 10.858 1.00 82.69 74 GLY A N 1
ATOM 518 C CA . GLY A 1 74 ? 1.524 -6.654 12.275 1.00 82.69 74 GLY A CA 1
ATOM 519 C C . GLY A 1 74 ? 0.116 -7.229 12.487 1.00 82.69 74 GLY A C 1
ATOM 520 O O . GLY A 1 74 ? -0.609 -6.809 13.393 1.00 82.69 74 GLY A O 1
ATOM 521 N N . GLY A 1 75 ? -0.284 -8.176 11.632 1.00 82.25 75 GLY A N 1
ATOM 522 C CA . GLY A 1 75 ? -1.597 -8.827 11.678 1.00 82.25 75 GLY A CA 1
ATOM 523 C C . GLY A 1 75 ? -2.700 -8.115 10.889 1.00 82.25 75 GLY A C 1
ATOM 524 O O . GLY A 1 75 ? -3.874 -8.375 11.142 1.00 82.25 75 GLY A O 1
ATOM 525 N N . LEU A 1 76 ? -2.346 -7.215 9.967 1.00 89.31 76 LEU A N 1
ATOM 526 C CA . LEU A 1 76 ? -3.266 -6.757 8.923 1.00 89.31 76 LEU A CA 1
ATOM 527 C C . LEU A 1 76 ? -3.482 -7.871 7.895 1.00 89.31 76 LEU A C 1
ATOM 529 O O . LEU A 1 76 ? -2.540 -8.585 7.542 1.00 89.31 76 LEU A O 1
ATOM 533 N N . GLU A 1 77 ? -4.702 -7.983 7.384 1.00 94.12 77 GLU A N 1
ATOM 534 C CA . GLU A 1 77 ? -5.048 -8.956 6.355 1.00 94.12 77 GLU A CA 1
ATOM 535 C C . GLU A 1 77 ? -5.143 -8.266 4.991 1.00 94.12 77 GLU A C 1
ATOM 537 O O . GLU A 1 77 ? -5.863 -7.282 4.824 1.00 94.12 77 GLU A O 1
ATOM 542 N N . MET A 1 78 ? -4.402 -8.780 4.006 1.00 95.12 78 MET A N 1
ATOM 543 C CA . MET A 1 78 ? -4.536 -8.358 2.613 1.00 95.12 78 MET A CA 1
ATOM 544 C C . MET A 1 78 ? -5.5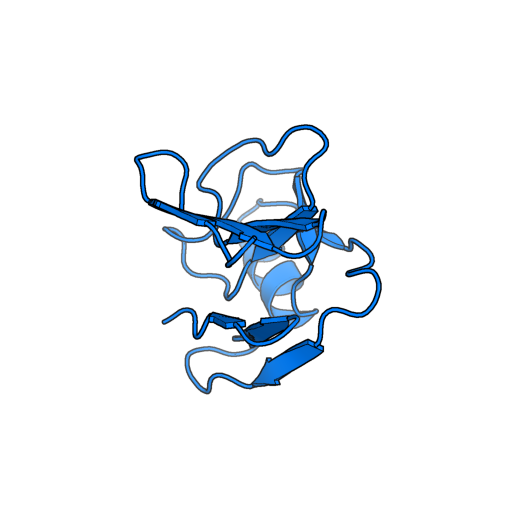26 -9.271 1.897 1.00 95.12 78 MET A C 1
ATOM 546 O O . MET A 1 78 ? -5.311 -10.480 1.816 1.00 95.12 78 MET A O 1
ATOM 550 N N . VAL A 1 79 ? -6.568 -8.679 1.326 1.00 96.38 79 VAL A N 1
ATOM 551 C CA . VAL A 1 79 ? -7.617 -9.384 0.579 1.00 96.38 79 VAL A CA 1
ATOM 552 C C . VAL A 1 79 ? -7.440 -9.083 -0.906 1.00 96.38 79 VAL A C 1
ATOM 554 O O . VAL A 1 79 ? -7.086 -7.967 -1.265 1.00 96.38 79 VAL A O 1
ATOM 557 N N . ASP A 1 80 ? -7.633 -10.065 -1.784 1.00 94.81 80 ASP A N 1
ATOM 558 C CA . ASP A 1 80 ? -7.629 -9.813 -3.232 1.00 94.81 80 ASP A CA 1
ATOM 559 C C . ASP A 1 80 ? -8.773 -8.857 -3.622 1.00 94.81 80 ASP A C 1
ATOM 561 O O . ASP A 1 80 ? -9.919 -9.083 -3.232 1.00 94.81 80 ASP A O 1
ATOM 565 N N . ALA A 1 81 ? -8.447 -7.791 -4.358 1.00 92.69 81 ALA A N 1
ATOM 566 C CA . ALA A 1 81 ? -9.397 -6.757 -4.776 1.00 92.69 81 ALA A CA 1
ATOM 567 C C . ALA A 1 81 ? -9.790 -6.838 -6.265 1.00 92.69 81 ALA A C 1
ATOM 569 O O . ALA A 1 81 ? -10.735 -6.175 -6.680 1.00 92.69 81 ALA A O 1
ATOM 570 N N . GLY A 1 82 ? -9.123 -7.667 -7.080 1.00 87.56 82 GLY A N 1
ATOM 571 C CA . GLY A 1 82 ? -9.562 -7.933 -8.458 1.00 87.56 82 GLY A CA 1
ATOM 572 C C . GLY A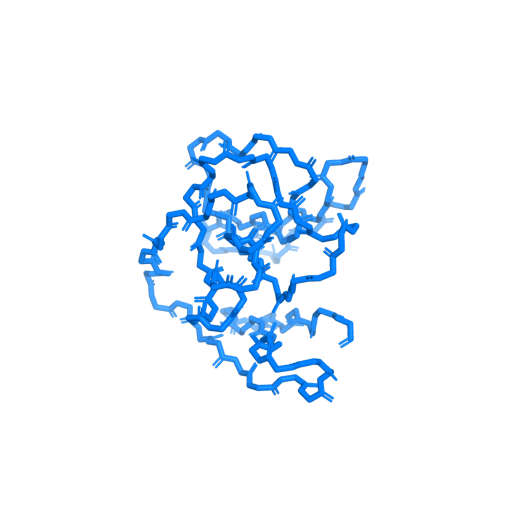 1 82 ? -9.432 -6.776 -9.468 1.00 87.56 82 GLY A C 1
ATOM 573 O O . GLY A 1 82 ? -10.211 -6.735 -10.418 1.00 87.56 82 GLY A O 1
ATOM 574 N N . HIS A 1 83 ? -8.456 -5.870 -9.305 1.00 87.62 83 HIS A N 1
ATOM 575 C CA . HIS A 1 83 ? -8.237 -4.716 -10.200 1.00 87.62 83 HIS A CA 1
ATOM 576 C C . HIS A 1 83 ? -7.105 -4.932 -11.232 1.00 87.62 83 HIS A C 1
ATOM 578 O O . HIS A 1 83 ? -7.349 -5.244 -12.397 1.00 87.62 83 HIS A O 1
ATOM 584 N N . ILE A 1 84 ? -5.846 -4.815 -10.799 1.00 92.00 84 ILE A N 1
ATOM 585 C CA . ILE A 1 84 ? -4.651 -5.209 -11.563 1.00 92.00 84 ILE A CA 1
ATOM 586 C C . ILE A 1 84 ? -3.920 -6.342 -10.838 1.00 92.00 84 ILE A C 1
ATOM 588 O O . ILE A 1 84 ? -4.196 -6.615 -9.668 1.00 92.00 84 ILE A O 1
ATOM 592 N N . LEU A 1 85 ? -2.961 -6.993 -11.508 1.00 94.12 85 LEU A N 1
ATOM 593 C CA . LEU A 1 85 ? -2.129 -8.021 -10.877 1.00 94.12 85 LEU A CA 1
ATOM 594 C C . LEU A 1 85 ? -1.485 -7.473 -9.594 1.00 94.12 85 LEU A C 1
ATOM 596 O O . LEU A 1 85 ? -0.780 -6.465 -9.630 1.00 94.12 85 LEU A O 1
ATOM 600 N N . GLY A 1 86 ? -1.724 -8.158 -8.476 1.00 93.81 86 GLY A N 1
ATOM 601 C CA . GLY A 1 86 ? -1.218 -7.750 -7.170 1.00 93.81 86 GLY A CA 1
ATOM 602 C C . GLY A 1 86 ? -2.105 -6.784 -6.396 1.00 93.81 86 GLY A C 1
ATOM 603 O O . GLY A 1 86 ? -1.712 -6.428 -5.287 1.00 93.81 86 GLY A O 1
ATOM 604 N N . SER A 1 87 ? -3.258 -6.367 -6.930 1.00 95.75 87 SER A N 1
ATOM 605 C CA . SER A 1 87 ? -4.166 -5.469 -6.213 1.00 95.75 87 SER A CA 1
ATOM 606 C C . SER A 1 87 ? -4.684 -6.116 -4.931 1.00 95.75 87 SER A C 1
ATOM 608 O O . SER A 1 87 ? -5.168 -7.253 -4.942 1.00 95.75 87 SER A O 1
ATOM 610 N N . ARG A 1 88 ? -4.567 -5.392 -3.819 1.00 97.19 88 ARG A N 1
ATOM 611 C CA . ARG A 1 88 ? -5.041 -5.822 -2.506 1.00 97.19 88 ARG A CA 1
ATOM 612 C C . ARG A 1 88 ? -5.902 -4.741 -1.865 1.00 97.19 88 ARG A C 1
ATOM 614 O O . ARG A 1 88 ? -5.523 -3.573 -1.844 1.00 97.19 88 ARG A O 1
ATOM 621 N N . GLY A 1 89 ? -6.999 -5.167 -1.254 1.00 96.06 89 GLY A N 1
ATOM 622 C CA . GLY A 1 89 ? -7.646 -4.437 -0.174 1.00 96.06 89 GLY A CA 1
ATOM 623 C C . GLY A 1 89 ? -6.972 -4.756 1.162 1.00 96.06 89 GLY A C 1
ATOM 624 O O . GLY A 1 89 ? -6.281 -5.769 1.299 1.00 96.06 89 GLY A O 1
ATOM 625 N N . LEU A 1 90 ? -7.189 -3.904 2.159 1.00 95.50 90 LEU A N 1
ATOM 626 C CA . LEU A 1 90 ? -6.668 -4.076 3.511 1.00 95.50 90 LEU A CA 1
ATOM 627 C C . LEU A 1 90 ? -7.820 -4.191 4.505 1.00 95.50 90 LEU A C 1
ATOM 629 O O . LEU A 1 90 ? -8.601 -3.251 4.670 1.00 95.50 90 LEU A O 1
ATOM 633 N N . LEU A 1 91 ? -7.895 -5.329 5.188 1.00 93.69 91 LEU A N 1
ATOM 634 C CA . LEU A 1 91 ? -8.814 -5.566 6.291 1.00 93.69 91 LEU A CA 1
ATOM 635 C C . LEU A 1 91 ? -8.063 -5.434 7.617 1.00 93.69 91 LEU A C 1
ATOM 637 O O . LEU A 1 91 ? -7.040 -6.086 7.853 1.00 93.69 91 LEU A O 1
ATOM 641 N N . PHE A 1 92 ? -8.576 -4.565 8.483 1.00 90.56 92 PHE A N 1
ATOM 642 C CA . PHE A 1 92 ? -8.014 -4.340 9.804 1.00 90.56 92 PHE A CA 1
ATOM 643 C C . PHE A 1 92 ? -9.068 -3.854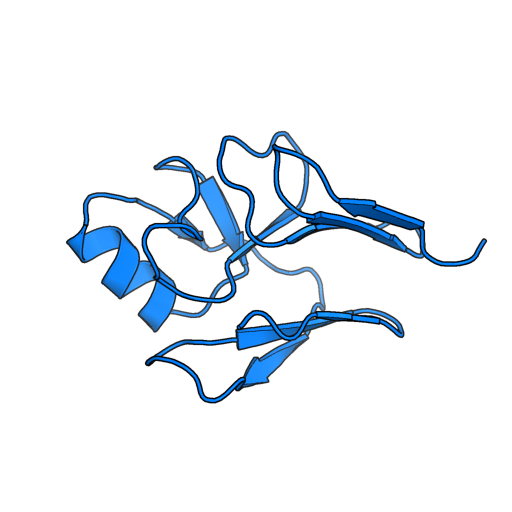 10.789 1.00 90.56 92 PHE A C 1
ATOM 645 O O . PHE A 1 92 ? -9.834 -2.937 10.506 1.00 90.56 92 PHE A O 1
ATOM 652 N N . ASP A 1 93 ? -9.090 -4.475 11.969 1.00 87.75 93 ASP A N 1
ATOM 653 C CA . ASP A 1 93 ? -10.198 -4.342 12.917 1.00 87.75 93 ASP A CA 1
ATOM 654 C C . ASP A 1 93 ? -11.551 -4.576 12.220 1.00 87.75 93 ASP A C 1
ATOM 656 O O . ASP A 1 93 ? -11.779 -5.659 11.692 1.00 87.75 93 ASP A O 1
ATOM 660 N N . ASP A 1 94 ? -12.421 -3.565 12.197 1.00 88.06 94 ASP A N 1
ATOM 661 C CA . ASP A 1 94 ? -13.745 -3.606 11.568 1.00 88.06 94 ASP A CA 1
ATOM 662 C C . ASP A 1 94 ? -13.792 -2.720 10.301 1.00 88.06 94 ASP A C 1
ATOM 664 O O . ASP A 1 94 ? -14.857 -2.264 9.883 1.00 88.06 94 ASP A O 1
ATOM 668 N N . ILE A 1 95 ? -12.624 -2.413 9.720 1.00 90.81 95 ILE A N 1
ATOM 669 C CA . ILE A 1 95 ? -12.453 -1.502 8.584 1.00 90.81 95 ILE A CA 1
ATOM 670 C C . ILE A 1 95 ? -11.897 -2.280 7.403 1.00 90.81 95 ILE A C 1
ATOM 672 O O . ILE A 1 95 ? -10.847 -2.917 7.499 1.00 90.81 95 ILE A O 1
ATOM 676 N N . PHE A 1 96 ? -12.580 -2.172 6.268 1.00 94.00 96 PHE A N 1
ATOM 677 C CA . PHE A 1 96 ? -12.096 -2.696 5.004 1.00 94.00 96 PHE A CA 1
ATOM 678 C C . PHE A 1 96 ? -11.829 -1.549 4.034 1.00 94.00 96 PHE A C 1
ATOM 680 O O . PHE A 1 96 ? -12.750 -0.848 3.615 1.00 94.00 96 PHE A O 1
ATOM 687 N N . TYR A 1 97 ? -10.554 -1.350 3.704 1.00 93.81 97 TYR A N 1
ATOM 688 C CA . TYR A 1 97 ? -10.133 -0.453 2.638 1.00 93.81 97 TYR A CA 1
ATOM 689 C C . TYR A 1 97 ? -10.020 -1.245 1.340 1.00 93.81 97 TYR A C 1
ATOM 691 O O . TYR A 1 97 ? -9.211 -2.165 1.246 1.00 93.81 97 TYR A O 1
ATOM 699 N N . THR A 1 98 ? -10.832 -0.896 0.348 1.00 93.62 98 THR A N 1
ATOM 700 C CA . THR A 1 98 ? -10.937 -1.654 -0.905 1.00 93.62 98 THR A CA 1
ATOM 701 C C . THR A 1 98 ? -9.808 -1.367 -1.888 1.00 93.62 98 THR A C 1
ATOM 703 O O . THR A 1 98 ? -9.538 -2.213 -2.730 1.00 93.62 98 THR A O 1
ATOM 706 N N . GLY A 1 99 ? -9.149 -0.209 -1.780 1.00 90.06 99 GLY A N 1
ATOM 707 C CA . GLY A 1 99 ? -8.398 0.338 -2.909 1.00 90.06 99 GLY A CA 1
ATOM 708 C C . GLY A 1 99 ? -9.357 0.745 -4.031 1.00 90.06 99 GLY A C 1
ATOM 709 O O . GLY A 1 99 ? -10.465 1.214 -3.738 1.00 90.06 99 GLY A O 1
ATOM 710 N N . ASP A 1 100 ? -8.923 0.518 -5.268 1.00 86.88 100 ASP A N 1
ATOM 711 C CA . ASP A 1 100 ? -9.668 0.764 -6.511 1.00 86.88 100 ASP A CA 1
ATOM 712 C C . ASP A 1 100 ? -10.474 -0.451 -6.988 1.00 86.88 100 ASP A C 1
ATOM 714 O O . ASP A 1 100 ? -9.939 -1.586 -6.933 1.00 86.88 100 ASP A O 1
#

Foldseek 3Di:
DAKDWDADPQAIWIDDPRAIEGELGQEDDDPHEYAQQAQDPSSQYAAPAEYDFFPVRQVSCVVVVRHYHHDDPVPWDWDDLPDDVRGTWIDDDPDIRNDD

Secondary structure (DSSP, 8-state):
---EEEEEBTEEEEEETTEEEEES-SS---SSEEE-----TTT---TTEEEE--HHHHHHHHTTT--EEE---SSPEEEE-SSSTT-EEEEETTEEE---

pLDDT: mean 88.28, std 8.12, range [60.53, 97.19]

Radius of gyration: 12.39 Å; chains: 1; bounding box: 27×26×34 Å